Protein AF-A0A4Y6L056-F1 (afdb_monomer_lite)

pLDDT: mean 87.22, std 7.77, range [53.12, 95.25]

Organism: NCBI:txid121849

Sequence (82 aa):
MDWMKISLFDNASPIMEQLILFHDYSMLIIMSILSIVSFFMIKLMMKNFFSTKILENQMLELIWTLIPTIVLSFIALPSLHV

Secondary structure (DSSP, 8-state):
--TT--SPPPPSSHHHHHHHHHHHHHHHHHHHHHHHHHHHHHHHHT------S----HHHHHHHHHHHHHHHHHHHHHHTT-

Radius of gyration: 19.04 Å; chains: 1; bounding box: 51×14×49 Å

Structure (mmCIF, N/CA/C/O backbone):
data_AF-A0A4Y6L056-F1
#
_entry.id   AF-A0A4Y6L056-F1
#
loop_
_atom_site.group_PDB
_atom_site.id
_atom_site.type_symbol
_atom_site.label_atom_id
_atom_site.label_alt_id
_atom_site.label_comp_id
_atom_site.label_asym_id
_atom_site.label_entity_id
_atom_site.label_seq_id
_atom_site.pdbx_PDB_ins_code
_atom_site.Cartn_x
_atom_site.Cartn_y
_atom_site.Cartn_z
_atom_site.occupancy
_atom_site.B_iso_or_equiv
_atom_site.auth_seq_id
_atom_site.auth_comp_id
_atom_site.auth_asym_id
_atom_site.auth_atom_id
_atom_site.pdbx_PDB_model_num
ATOM 1 N N . MET A 1 1 ? 32.833 -1.022 -5.175 1.00 53.12 1 MET A N 1
ATOM 2 C CA . MET A 1 1 ? 33.006 -1.002 -3.698 1.00 53.12 1 MET A CA 1
ATOM 3 C C . MET A 1 1 ? 31.614 -1.165 -3.124 1.00 53.12 1 MET A C 1
ATOM 5 O O . MET A 1 1 ? 30.956 -0.191 -2.794 1.00 53.12 1 MET A O 1
ATOM 9 N N . ASP A 1 2 ? 31.145 -2.409 -3.122 1.00 63.00 2 ASP A N 1
ATOM 10 C CA . ASP A 1 2 ? 29.711 -2.735 -3.100 1.00 63.00 2 ASP A CA 1
ATOM 11 C C . ASP A 1 2 ? 29.275 -3.396 -1.797 1.00 63.00 2 ASP A C 1
ATOM 13 O O . ASP A 1 2 ? 28.164 -3.896 -1.678 1.00 63.00 2 ASP A O 1
ATOM 17 N N . TRP A 1 3 ? 30.152 -3.386 -0.794 1.00 75.44 3 TRP A N 1
ATOM 18 C CA . TRP A 1 3 ? 29.961 -4.130 0.447 1.00 75.44 3 TRP A CA 1
ATOM 19 C C . TRP A 1 3 ? 28.766 -3.640 1.280 1.00 75.44 3 TRP A C 1
ATOM 21 O O . TRP A 1 3 ? 28.387 -4.305 2.238 1.00 75.44 3 TRP A O 1
ATOM 31 N N . MET A 1 4 ? 28.154 -2.506 0.917 1.00 80.62 4 MET A N 1
ATOM 32 C CA . MET A 1 4 ? 27.012 -1.942 1.637 1.00 80.62 4 MET A CA 1
ATOM 33 C C . MET A 1 4 ? 26.014 -1.202 0.726 1.00 80.62 4 MET A C 1
ATOM 35 O O . MET A 1 4 ? 25.386 -0.233 1.155 1.00 80.62 4 MET A O 1
ATOM 39 N N . LYS A 1 5 ? 25.870 -1.610 -0.546 1.00 85.75 5 LYS A N 1
ATOM 40 C CA . LYS A 1 5 ? 24.867 -0.992 -1.431 1.00 85.75 5 LYS A CA 1
ATOM 41 C C . LYS A 1 5 ? 23.469 -1.490 -1.037 1.00 85.75 5 LYS A C 1
ATOM 43 O O . LYS A 1 5 ? 23.186 -2.678 -1.117 1.00 85.75 5 LYS A O 1
ATOM 48 N N . ILE A 1 6 ? 22.623 -0.570 -0.570 1.00 84.44 6 ILE A N 1
ATOM 49 C CA . ILE A 1 6 ? 21.222 -0.837 -0.185 1.00 84.44 6 ILE A CA 1
ATOM 50 C C . ILE A 1 6 ? 20.299 -0.799 -1.416 1.00 84.44 6 ILE A C 1
ATOM 52 O O . ILE A 1 6 ? 19.280 -1.481 -1.450 1.00 84.44 6 ILE A O 1
ATOM 56 N N . SER A 1 7 ? 20.656 -0.005 -2.427 1.00 85.50 7 SER A N 1
ATOM 57 C CA . SER A 1 7 ? 19.940 0.088 -3.699 1.00 85.50 7 SER A CA 1
ATOM 58 C C . SER A 1 7 ? 20.380 -0.988 -4.696 1.00 85.50 7 SER A C 1
ATOM 60 O O . SER A 1 7 ? 21.420 -1.629 -4.535 1.00 85.50 7 SER A O 1
ATOM 62 N N . LEU A 1 8 ? 19.588 -1.164 -5.757 1.00 85.00 8 LEU A N 1
ATOM 63 C CA . LEU A 1 8 ? 19.893 -2.087 -6.850 1.00 85.00 8 LEU A CA 1
ATOM 64 C C . LEU A 1 8 ? 21.216 -1.724 -7.552 1.00 85.00 8 LEU A C 1
ATOM 66 O O . LEU A 1 8 ? 21.681 -0.579 -7.525 1.00 85.00 8 LEU A O 1
ATOM 70 N N . PHE A 1 9 ? 21.851 -2.720 -8.175 1.00 83.94 9 PHE A N 1
ATOM 71 C CA . PHE A 1 9 ? 23.025 -2.495 -9.022 1.00 83.94 9 PHE A CA 1
ATOM 72 C C . PHE A 1 9 ? 22.680 -1.614 -10.224 1.00 83.94 9 PHE A C 1
ATOM 74 O O . PHE A 1 9 ? 21.522 -1.532 -10.629 1.00 83.94 9 PHE A O 1
ATOM 81 N N . ASP A 1 10 ? 23.692 -0.939 -10.766 1.00 80.62 10 ASP A N 1
ATOM 82 C CA . ASP A 1 10 ? 23.491 -0.024 -11.888 1.00 80.62 10 ASP A CA 1
ATOM 83 C C . ASP A 1 10 ? 23.012 -0.790 -13.133 1.00 80.62 10 ASP A C 1
ATOM 85 O O . ASP A 1 10 ? 23.337 -1.965 -13.333 1.00 80.62 10 ASP A O 1
ATOM 89 N N . ASN A 1 11 ? 22.212 -0.118 -13.962 1.00 78.81 11 ASN A N 1
ATOM 90 C CA . ASN A 1 11 ? 21.529 -0.739 -15.093 1.00 78.81 11 ASN A CA 1
ATOM 91 C C . ASN A 1 11 ? 22.513 -1.280 -16.134 1.00 78.81 11 ASN A C 1
ATOM 93 O O . ASN A 1 11 ? 23.297 -0.531 -16.712 1.00 78.81 11 ASN A O 1
ATOM 97 N N . ALA A 1 12 ? 22.406 -2.576 -16.432 1.00 84.31 12 ALA A N 1
ATOM 98 C CA . ALA A 1 12 ? 23.144 -3.232 -17.513 1.00 84.31 12 ALA A CA 1
ATOM 99 C C . ALA A 1 12 ? 22.275 -3.512 -18.757 1.00 84.31 12 ALA A C 1
ATOM 101 O O . ALA A 1 12 ? 22.784 -3.985 -19.773 1.00 84.31 12 ALA A O 1
ATOM 102 N N . SER A 1 13 ? 20.963 -3.257 -18.689 1.00 89.81 13 SER A N 1
ATOM 103 C CA . SER A 1 13 ? 20.012 -3.514 -19.776 1.00 89.81 13 SER A CA 1
ATOM 104 C C . SER A 1 13 ? 18.738 -2.659 -19.649 1.00 89.81 13 SER A C 1
ATOM 106 O O . SER A 1 13 ? 18.391 -2.252 -18.538 1.00 89.81 13 SER A O 1
ATOM 108 N N . PRO A 1 14 ? 17.995 -2.425 -20.752 1.00 86.06 14 PRO A N 1
ATOM 109 C CA . PRO A 1 14 ? 16.738 -1.666 -20.723 1.00 86.06 14 PRO A CA 1
ATOM 110 C C . PRO A 1 14 ? 15.663 -2.283 -19.814 1.00 86.06 14 PRO A C 1
ATOM 112 O O . PRO A 1 14 ? 14.870 -1.564 -19.216 1.00 86.06 14 PRO A O 1
ATOM 115 N N . ILE A 1 15 ? 15.654 -3.616 -19.668 1.00 88.06 15 ILE A N 1
ATOM 116 C CA . ILE A 1 15 ? 14.718 -4.304 -18.768 1.00 88.06 15 ILE A CA 1
ATOM 117 C C . ILE A 1 15 ? 15.050 -4.014 -17.297 1.00 88.06 15 ILE A C 1
ATOM 119 O O . ILE A 1 15 ? 14.150 -3.865 -16.477 1.00 88.06 15 ILE A O 1
ATOM 123 N N . MET A 1 16 ? 16.340 -3.876 -16.959 1.00 89.62 16 MET A N 1
ATOM 124 C CA . MET A 1 16 ? 16.762 -3.538 -15.599 1.00 89.62 16 MET A CA 1
ATOM 125 C C . MET A 1 16 ? 16.279 -2.138 -15.216 1.00 89.62 16 MET A C 1
ATOM 127 O O . MET A 1 16 ? 15.800 -1.944 -14.107 1.00 89.62 16 MET A O 1
ATOM 131 N N . GLU A 1 17 ? 16.307 -1.184 -16.149 1.00 88.88 17 GLU A N 1
ATOM 132 C CA . GLU A 1 17 ? 15.793 0.167 -15.906 1.00 88.88 17 GLU A CA 1
ATOM 133 C C . GLU A 1 17 ? 14.289 0.171 -15.588 1.00 88.88 17 GLU A C 1
ATOM 135 O O . GLU A 1 17 ? 13.860 0.824 -14.636 1.00 88.88 17 GLU A O 1
ATOM 140 N N . GLN A 1 18 ? 13.496 -0.625 -16.311 1.00 89.19 18 GLN A N 1
ATOM 141 C CA . GLN A 1 18 ? 12.067 -0.795 -16.025 1.00 89.19 18 GLN A CA 1
ATOM 142 C C . GLN A 1 18 ? 11.822 -1.444 -14.656 1.00 89.19 18 GLN A C 1
ATOM 144 O O . GLN A 1 18 ? 10.923 -1.024 -13.926 1.00 89.19 18 GLN A O 1
ATOM 149 N N . LEU A 1 19 ? 12.648 -2.422 -14.274 1.00 90.38 19 LEU A N 1
ATOM 150 C CA . LEU A 1 19 ? 12.569 -3.067 -12.963 1.00 90.38 19 LEU A CA 1
ATOM 151 C C . LEU A 1 19 ? 12.943 -2.119 -11.818 1.00 90.38 19 LEU A C 1
ATOM 153 O O . LEU A 1 19 ? 12.289 -2.167 -10.778 1.00 90.38 19 LEU A O 1
ATOM 157 N N . ILE A 1 20 ? 13.936 -1.237 -11.995 1.00 91.44 20 ILE A N 1
ATOM 158 C CA . ILE A 1 20 ? 14.263 -0.209 -10.993 1.00 91.44 20 ILE A CA 1
ATOM 159 C C . ILE A 1 20 ? 13.093 0.770 -10.828 1.00 91.44 20 ILE A C 1
ATOM 161 O O . ILE A 1 20 ? 12.691 1.052 -9.701 1.00 91.44 20 ILE A O 1
ATOM 165 N N . LEU A 1 21 ? 12.483 1.234 -11.924 1.00 90.00 21 LEU A N 1
ATOM 166 C CA . LEU A 1 21 ? 11.314 2.121 -11.859 1.00 90.00 21 LEU A CA 1
ATOM 167 C C . LEU A 1 21 ? 10.119 1.455 -11.161 1.00 90.00 21 LEU A C 1
ATOM 169 O O . LEU A 1 21 ? 9.444 2.079 -10.339 1.00 90.00 21 LEU A O 1
ATOM 173 N N . PHE A 1 22 ? 9.870 0.178 -11.457 1.00 91.38 22 PHE A N 1
ATOM 174 C CA . PHE A 1 22 ? 8.833 -0.601 -10.785 1.00 91.38 22 PHE A CA 1
ATOM 175 C C . PHE A 1 22 ? 9.134 -0.787 -9.291 1.00 91.38 22 PHE A C 1
ATOM 177 O O . PHE A 1 22 ? 8.248 -0.599 -8.453 1.00 91.38 22 PHE A O 1
ATOM 184 N N . HIS A 1 23 ? 10.385 -1.108 -8.950 1.00 91.25 23 HIS A N 1
ATOM 185 C CA . HIS A 1 23 ? 10.838 -1.233 -7.570 1.00 91.25 23 HIS A CA 1
ATOM 186 C C . HIS A 1 23 ? 10.561 0.054 -6.789 1.00 91.25 23 HIS A C 1
ATOM 188 O O . HIS A 1 23 ? 9.888 0.002 -5.759 1.00 91.25 23 HIS A O 1
ATOM 194 N N . ASP A 1 24 ? 10.994 1.206 -7.297 1.00 91.62 24 ASP A N 1
ATOM 195 C CA . ASP A 1 24 ? 10.841 2.487 -6.606 1.00 91.62 24 ASP A CA 1
ATOM 196 C C . ASP A 1 24 ? 9.366 2.870 -6.422 1.00 91.62 24 ASP A C 1
ATOM 198 O O . ASP A 1 24 ? 8.967 3.313 -5.340 1.00 91.62 24 ASP A O 1
ATOM 202 N N . TYR A 1 25 ? 8.525 2.610 -7.428 1.00 91.75 25 TYR A N 1
ATOM 203 C CA . TYR A 1 25 ? 7.077 2.790 -7.321 1.00 91.75 25 TYR A CA 1
ATOM 204 C C . TYR A 1 25 ? 6.463 1.903 -6.227 1.00 91.75 25 TYR A C 1
ATOM 206 O O . TYR A 1 25 ? 5.707 2.380 -5.376 1.00 91.75 25 TYR A O 1
ATOM 214 N N . SER A 1 26 ? 6.818 0.615 -6.209 1.00 92.38 26 SER A N 1
ATOM 215 C CA . SER A 1 26 ? 6.319 -0.332 -5.207 1.00 92.38 26 SER A CA 1
ATOM 216 C C . SER A 1 26 ? 6.775 0.037 -3.790 1.00 92.38 26 SER A C 1
ATOM 218 O O . SER A 1 26 ? 5.974 0.015 -2.851 1.00 92.38 26 SER A O 1
ATOM 220 N N . MET A 1 27 ? 8.032 0.465 -3.637 1.00 92.81 27 MET A N 1
ATOM 221 C CA . MET A 1 27 ? 8.610 0.856 -2.356 1.00 92.81 27 MET A CA 1
ATOM 222 C C . MET A 1 27 ? 7.958 2.118 -1.802 1.00 92.81 27 MET A C 1
ATOM 224 O O . MET A 1 27 ? 7.715 2.189 -0.597 1.00 92.81 27 MET A O 1
ATOM 228 N N . LEU A 1 28 ? 7.599 3.081 -2.655 1.00 92.31 28 LEU A N 1
ATOM 229 C CA . LEU A 1 28 ? 6.845 4.263 -2.237 1.00 92.31 28 LEU A CA 1
ATOM 230 C C . LEU A 1 28 ? 5.507 3.859 -1.603 1.00 92.31 28 LEU A C 1
ATOM 232 O O . LEU A 1 28 ? 5.166 4.324 -0.510 1.00 92.31 28 LEU A O 1
ATOM 236 N N . ILE A 1 29 ? 4.773 2.949 -2.247 1.00 92.44 29 ILE A N 1
ATOM 237 C CA . ILE A 1 29 ? 3.481 2.474 -1.745 1.00 92.44 29 ILE A CA 1
ATOM 238 C C . ILE A 1 29 ? 3.658 1.708 -0.430 1.00 92.44 29 ILE A C 1
ATOM 240 O O . ILE A 1 29 ? 2.973 2.013 0.547 1.00 92.44 29 ILE A O 1
ATOM 244 N N . ILE A 1 30 ? 4.603 0.769 -0.356 1.00 92.25 30 ILE A N 1
ATOM 245 C CA . ILE A 1 30 ? 4.852 -0.021 0.861 1.00 92.25 30 ILE A CA 1
ATOM 246 C C . ILE A 1 30 ? 5.242 0.885 2.036 1.00 92.25 30 ILE A C 1
ATOM 248 O O . ILE A 1 30 ? 4.689 0.750 3.130 1.00 92.25 30 ILE A O 1
ATOM 252 N N . MET A 1 31 ? 6.137 1.852 1.818 1.00 93.69 31 MET A N 1
ATOM 253 C CA . MET A 1 31 ? 6.548 2.796 2.861 1.00 93.69 31 MET A CA 1
ATOM 254 C C . MET A 1 31 ? 5.385 3.664 3.344 1.00 93.69 31 MET A C 1
ATOM 256 O O . MET A 1 31 ? 5.267 3.912 4.547 1.00 93.69 31 MET A O 1
ATOM 260 N N . SER A 1 32 ?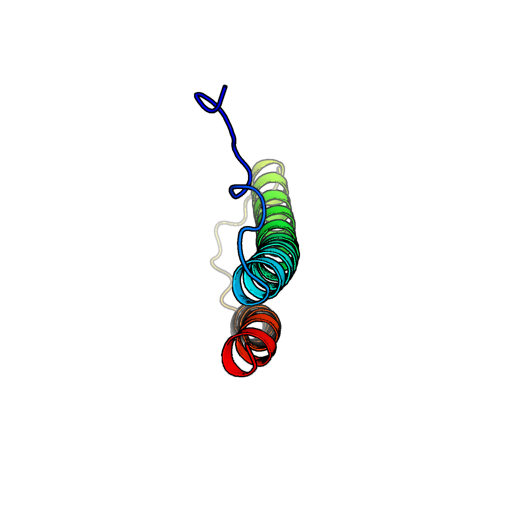 4.483 4.073 2.445 1.00 90.81 32 SER A N 1
ATOM 261 C CA . SER A 1 32 ? 3.273 4.805 2.830 1.00 90.81 32 SER A CA 1
ATOM 262 C C . SER A 1 32 ? 2.387 3.980 3.776 1.00 90.81 32 SER A C 1
ATOM 264 O O . SER A 1 32 ? 1.997 4.476 4.835 1.00 90.81 32 SER A O 1
ATOM 266 N N . ILE A 1 33 ? 2.170 2.692 3.483 1.00 92.19 33 ILE A N 1
ATOM 267 C CA . ILE A 1 33 ? 1.379 1.788 4.332 1.00 92.19 33 ILE A CA 1
ATOM 268 C C . ILE A 1 33 ? 2.052 1.616 5.700 1.00 92.19 33 ILE A C 1
ATOM 270 O O . IL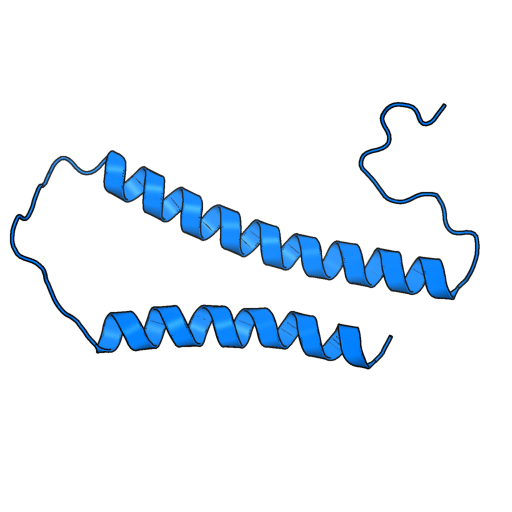E A 1 33 ? 1.399 1.777 6.733 1.00 92.19 33 ILE A O 1
ATOM 274 N N . LEU A 1 34 ? 3.361 1.348 5.729 1.00 94.38 34 LEU A N 1
ATOM 275 C CA . LEU A 1 34 ? 4.116 1.173 6.975 1.00 94.38 34 LEU A CA 1
ATOM 276 C C . LEU A 1 34 ? 4.082 2.431 7.855 1.00 94.38 34 LEU A C 1
ATOM 278 O O . LEU A 1 34 ? 3.936 2.328 9.077 1.00 94.38 34 LEU A O 1
ATOM 282 N N . SER A 1 35 ? 4.160 3.623 7.259 1.00 94.38 35 SER A N 1
ATOM 283 C CA . SER A 1 35 ? 4.044 4.886 8.001 1.00 94.38 35 SER A CA 1
ATOM 284 C C . SER A 1 35 ? 2.662 5.065 8.645 1.00 94.38 35 SER A C 1
ATOM 286 O O . SER A 1 35 ? 2.564 5.459 9.805 1.00 94.38 35 SER A O 1
ATOM 288 N N . ILE A 1 36 ? 1.588 4.692 7.941 1.00 93.19 36 ILE A N 1
ATOM 289 C CA . ILE A 1 36 ? 0.216 4.787 8.454 1.00 93.19 36 ILE A CA 1
ATOM 290 C C . ILE A 1 36 ? 0.015 3.800 9.607 1.00 93.19 36 ILE A C 1
ATOM 292 O O . ILE A 1 36 ? -0.491 4.170 10.667 1.00 93.19 36 ILE A O 1
ATOM 296 N N . VAL A 1 37 ? 0.449 2.550 9.429 1.00 94.75 37 VAL A N 1
ATOM 297 C CA . VAL A 1 37 ? 0.325 1.505 10.453 1.00 94.75 37 VAL A CA 1
ATOM 298 C C . VAL A 1 37 ? 1.136 1.860 11.699 1.00 94.75 37 VAL A C 1
ATOM 300 O O . VAL A 1 37 ? 0.613 1.790 12.811 1.00 94.75 37 VAL A O 1
ATOM 303 N N . SER A 1 38 ? 2.388 2.294 11.536 1.00 94.94 38 SER A N 1
ATOM 304 C CA . SER A 1 38 ? 3.224 2.711 12.670 1.00 94.94 38 SER A CA 1
ATOM 305 C C . SER A 1 38 ? 2.631 3.911 13.409 1.00 94.94 38 SER A C 1
ATOM 307 O O . SER A 1 38 ? 2.593 3.903 14.640 1.00 94.94 38 SER A O 1
ATOM 309 N N . PH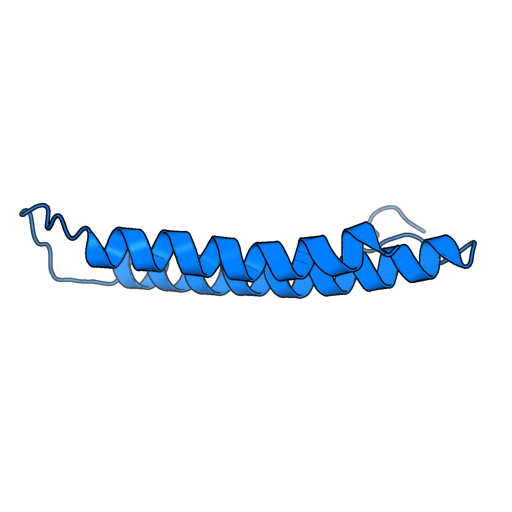E A 1 39 ? 2.071 4.892 12.693 1.00 94.69 39 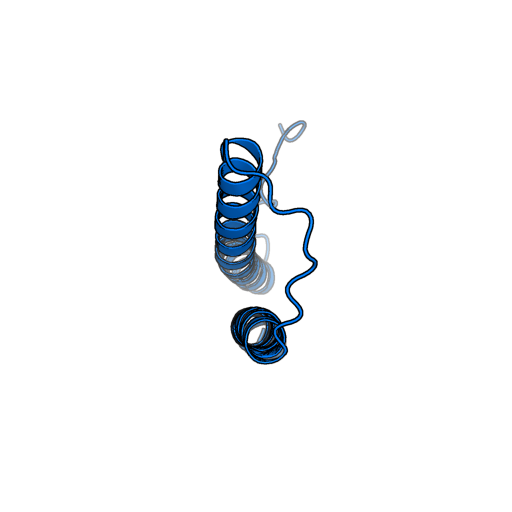PHE A N 1
ATOM 310 C CA . PHE A 1 39 ? 1.348 6.004 13.305 1.00 94.69 39 PHE A CA 1
ATOM 311 C C . PHE A 1 39 ? 0.155 5.529 14.150 1.00 94.69 39 PHE A C 1
ATOM 313 O O . PHE A 1 39 ? 0.001 5.967 15.294 1.00 94.69 39 PHE A O 1
ATOM 320 N N . PHE A 1 40 ? -0.668 4.605 13.636 1.00 92.25 40 PHE A N 1
ATOM 321 C CA . PHE A 1 40 ? -1.779 4.031 14.403 1.00 92.25 40 PHE A CA 1
ATOM 322 C C . PHE A 1 40 ? -1.298 3.291 15.652 1.00 92.25 40 PHE A C 1
ATOM 324 O O . PHE A 1 40 ? -1.864 3.496 16.727 1.00 92.25 40 PHE A O 1
ATOM 331 N N . MET A 1 41 ? -0.236 2.491 15.541 1.00 91.88 41 MET A N 1
ATOM 332 C CA . MET A 1 41 ? 0.334 1.765 16.678 1.00 91.88 41 MET A CA 1
ATOM 333 C C . MET A 1 41 ? 0.844 2.716 17.763 1.00 91.88 41 MET A C 1
ATOM 335 O O . MET A 1 41 ? 0.481 2.564 18.928 1.00 91.88 41 MET A O 1
ATOM 339 N N . ILE A 1 42 ? 1.607 3.748 17.391 1.00 95.06 42 ILE A N 1
ATOM 340 C CA . ILE A 1 42 ? 2.095 4.761 18.339 1.00 95.06 42 ILE A CA 1
ATOM 341 C C . ILE A 1 42 ? 0.914 5.469 19.011 1.00 95.06 42 ILE A C 1
ATOM 343 O O . ILE A 1 42 ? 0.882 5.609 20.232 1.00 95.06 42 ILE A O 1
ATOM 347 N N . LYS A 1 43 ? -0.105 5.863 18.240 1.00 92.31 43 LYS A N 1
ATOM 348 C CA . LYS A 1 43 ? -1.302 6.529 18.771 1.00 92.31 43 LYS A CA 1
ATOM 349 C C . LYS A 1 43 ? -2.078 5.654 19.759 1.00 92.31 43 LYS A C 1
ATOM 351 O O . LYS A 1 43 ? -2.656 6.184 20.706 1.00 92.31 43 LYS A O 1
ATOM 356 N N . LEU A 1 44 ? -2.123 4.339 19.540 1.00 88.19 44 LEU A N 1
ATOM 357 C CA . LEU A 1 44 ? -2.745 3.396 20.469 1.00 88.19 44 LEU A CA 1
ATOM 358 C C . LEU A 1 44 ? -1.944 3.281 21.768 1.00 88.19 44 LEU A C 1
ATOM 360 O O . LEU A 1 44 ? -2.546 3.345 22.836 1.00 88.19 44 LEU A O 1
ATOM 364 N N . MET A 1 45 ? -0.614 3.194 21.683 1.00 89.94 45 MET A N 1
ATOM 365 C CA . MET A 1 45 ? 0.261 3.114 22.860 1.00 89.94 45 MET A CA 1
ATOM 366 C C . MET A 1 45 ? 0.231 4.392 23.708 1.00 89.94 45 MET A C 1
ATOM 368 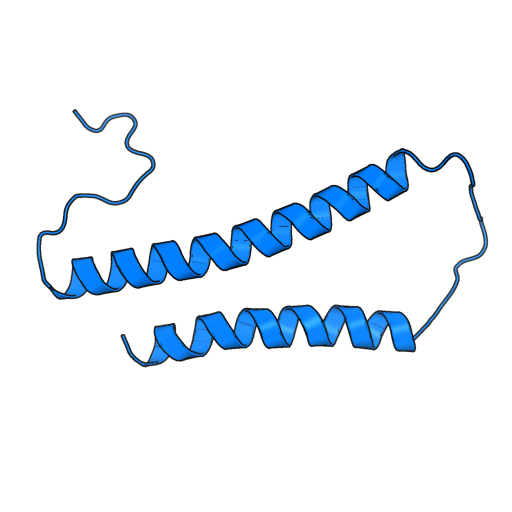O O . MET A 1 45 ? 0.268 4.320 24.930 1.00 89.94 45 MET A O 1
ATOM 372 N N . MET A 1 46 ? 0.111 5.563 23.074 1.00 92.25 46 MET A N 1
ATOM 373 C CA . MET A 1 46 ? 0.079 6.863 23.761 1.00 92.25 46 MET A CA 1
ATOM 374 C C . MET A 1 46 ? -1.303 7.235 24.323 1.00 92.25 46 MET A C 1
ATOM 376 O O . MET A 1 46 ? -1.487 8.336 24.846 1.00 92.25 46 MET A O 1
ATOM 380 N N . LYS A 1 47 ? -2.313 6.367 24.189 1.00 88.25 47 LYS A N 1
ATOM 381 C CA . LYS A 1 47 ? -3.667 6.662 24.662 1.00 88.25 47 LYS A CA 1
ATOM 382 C C . LYS A 1 47 ? -3.799 6.310 26.147 1.00 88.25 47 LYS A C 1
ATOM 384 O O . LYS A 1 47 ? -3.740 5.148 26.519 1.00 88.25 47 LYS A O 1
ATOM 389 N N . ASN A 1 48 ? -4.107 7.304 26.978 1.00 81.25 48 ASN A N 1
ATOM 390 C CA . ASN A 1 48 ? -4.314 7.113 28.423 1.00 81.25 48 ASN A CA 1
ATOM 391 C C . ASN A 1 48 ? -5.665 6.462 28.789 1.00 81.25 48 ASN A C 1
ATOM 393 O O . ASN A 1 48 ? -5.891 6.108 29.944 1.00 81.25 48 ASN A O 1
ATOM 397 N N . PHE A 1 49 ? -6.588 6.341 27.829 1.00 84.56 49 PHE A N 1
ATOM 398 C CA . PHE A 1 49 ? -7.918 5.773 28.046 1.00 84.56 49 PHE A CA 1
ATOM 399 C C . PHE A 1 49 ? -7.958 4.303 27.636 1.00 84.56 49 PHE A C 1
ATOM 401 O O . PHE A 1 49 ? -7.820 3.979 26.453 1.00 84.56 49 PHE A O 1
ATOM 408 N N . PHE A 1 50 ? -8.238 3.436 28.607 1.00 78.88 50 PHE A N 1
ATOM 409 C CA . PHE A 1 50 ? -8.447 2.010 28.392 1.00 78.88 50 PHE A CA 1
ATOM 410 C C . PHE A 1 50 ? -9.945 1.697 28.403 1.00 78.88 50 PHE A C 1
ATOM 412 O O . PHE A 1 50 ? -10.643 1.972 29.377 1.00 78.88 50 PHE A O 1
ATOM 419 N N . SER A 1 51 ? -10.441 1.114 27.313 1.00 82.50 51 SER A N 1
ATOM 420 C CA . SER A 1 51 ? -11.750 0.459 27.276 1.00 82.50 51 SER A CA 1
ATOM 421 C C . SER A 1 51 ? -11.521 -1.045 27.304 1.00 82.50 51 SER A C 1
ATOM 423 O O . SER A 1 51 ? -10.793 -1.564 26.465 1.00 82.50 51 SER A O 1
ATOM 425 N N . THR A 1 52 ? -12.150 -1.746 28.246 1.00 78.19 52 THR A N 1
ATOM 426 C CA . THR A 1 52 ? -12.123 -3.217 28.332 1.00 78.19 52 THR A CA 1
ATOM 427 C C . THR A 1 52 ? -13.206 -3.882 27.484 1.00 78.19 52 THR A C 1
ATOM 429 O O . THR A 1 52 ? -13.195 -5.097 27.309 1.00 78.19 52 THR A O 1
ATOM 432 N N . LYS A 1 53 ? -14.152 -3.101 26.948 1.00 86.94 53 LYS A N 1
ATOM 433 C CA . LYS A 1 53 ? -15.184 -3.612 26.044 1.00 86.94 53 LYS A CA 1
ATOM 434 C C . LYS A 1 53 ? -14.587 -3.791 24.653 1.00 86.94 53 LYS A C 1
ATOM 436 O O . LYS A 1 53 ? -14.098 -2.820 24.072 1.00 86.94 53 LYS A O 1
ATOM 441 N N . ILE A 1 54 ? -14.668 -5.014 24.133 1.00 76.31 54 ILE A N 1
ATOM 442 C CA . ILE A 1 54 ? -14.400 -5.317 22.726 1.00 76.31 54 ILE A CA 1
ATOM 443 C C . ILE A 1 54 ? -15.526 -4.672 21.922 1.00 76.31 54 ILE A C 1
ATOM 445 O O . ILE A 1 54 ? -16.697 -5.002 22.104 1.00 76.31 54 ILE A O 1
ATOM 449 N N . LEU A 1 55 ? -15.170 -3.689 21.100 1.00 83.94 55 LEU A N 1
ATOM 450 C CA . LEU A 1 55 ? -16.111 -3.040 20.202 1.00 83.94 55 LEU A CA 1
ATOM 451 C C . LEU A 1 55 ? -16.017 -3.747 18.850 1.00 83.94 55 LEU A C 1
ATOM 453 O O . LEU A 1 55 ? -15.124 -3.456 18.058 1.00 83.94 55 LEU A O 1
ATOM 457 N N . GLU A 1 56 ? -16.914 -4.696 18.607 1.00 87.19 56 GLU A N 1
ATOM 458 C CA . GLU A 1 56 ? -17.053 -5.306 17.287 1.00 87.19 56 GLU A CA 1
ATOM 459 C C . GLU A 1 56 ? -17.735 -4.305 16.355 1.00 87.19 56 GLU A C 1
ATOM 461 O O . GLU A 1 56 ? -18.842 -3.831 16.622 1.00 87.19 56 GLU A O 1
ATOM 466 N N . ASN A 1 57 ? -17.060 -3.944 15.267 1.00 91.44 57 ASN A N 1
ATOM 467 C CA . ASN A 1 57 ? -17.622 -3.055 14.263 1.00 91.44 57 ASN A CA 1
ATOM 468 C C . ASN A 1 57 ? -17.262 -3.555 12.866 1.00 91.44 57 ASN A C 1
ATOM 470 O O . ASN A 1 57 ? -16.212 -3.220 12.318 1.00 91.44 57 ASN A O 1
ATOM 474 N N . GLN A 1 58 ? -18.187 -4.308 12.275 1.00 93.31 58 GLN A N 1
ATOM 475 C CA . GLN A 1 58 ? -18.047 -4.881 10.935 1.00 93.31 58 GLN A CA 1
ATOM 476 C C . GLN A 1 58 ? -17.781 -3.818 9.858 1.00 93.31 58 GLN A C 1
ATOM 478 O O . GLN A 1 58 ? -17.076 -4.079 8.887 1.00 93.31 58 GLN A O 1
ATOM 483 N N . MET A 1 59 ? -18.291 -2.593 10.034 1.00 93.69 59 MET A N 1
ATOM 484 C CA . MET A 1 59 ? -18.029 -1.507 9.086 1.00 93.69 59 MET A CA 1
ATOM 485 C C . MET A 1 59 ? -16.560 -1.069 9.127 1.00 93.69 59 MET A C 1
ATOM 487 O O . MET A 1 59 ? -15.992 -0.776 8.079 1.00 93.69 59 MET A O 1
ATOM 491 N N . LEU A 1 60 ? -15.923 -1.051 10.308 1.00 92.44 60 LEU A N 1
ATOM 492 C CA . LEU A 1 60 ? -14.486 -0.756 10.418 1.00 92.44 60 LEU A CA 1
ATOM 493 C C . LEU A 1 60 ? -13.641 -1.857 9.780 1.00 92.44 60 LEU A C 1
ATOM 495 O O . LEU A 1 60 ? -12.661 -1.545 9.105 1.00 92.44 60 LEU A O 1
ATOM 499 N N . GLU A 1 61 ? -14.054 -3.114 9.944 1.00 93.25 61 GLU A N 1
ATOM 500 C CA . GLU A 1 61 ? -13.377 -4.246 9.320 1.00 93.25 61 GLU A CA 1
ATOM 501 C C . GLU A 1 61 ? -13.423 -4.168 7.795 1.00 93.25 61 GLU A C 1
ATOM 503 O O . GLU A 1 61 ? -12.393 -4.246 7.130 1.00 93.25 61 GLU A O 1
ATOM 508 N N . LEU A 1 62 ? -14.599 -3.903 7.226 1.00 95.25 62 LEU A N 1
ATOM 509 C CA . LEU A 1 62 ? -14.742 -3.718 5.784 1.00 95.25 62 LEU A CA 1
ATOM 510 C C . LEU A 1 62 ? -13.854 -2.585 5.255 1.00 95.25 62 LEU A C 1
ATOM 512 O O . LEU A 1 62 ? -13.192 -2.750 4.229 1.00 95.25 62 LEU A O 1
ATOM 516 N N . ILE A 1 63 ? -13.798 -1.451 5.961 1.00 93.69 63 ILE A N 1
ATOM 517 C CA . ILE A 1 63 ? -12.983 -0.297 5.558 1.00 93.69 63 ILE A CA 1
ATOM 518 C C . ILE A 1 63 ? -11.492 -0.659 5.547 1.00 93.69 63 ILE A C 1
ATOM 520 O O . ILE A 1 63 ? -10.814 -0.411 4.546 1.00 93.69 63 ILE A O 1
ATOM 524 N N . TRP A 1 64 ? -10.970 -1.259 6.624 1.00 90.56 64 TRP A N 1
ATOM 525 C CA . TRP A 1 64 ? -9.546 -1.596 6.695 1.00 90.56 64 TRP A CA 1
ATOM 526 C C . TRP A 1 64 ? -9.151 -2.808 5.849 1.00 90.56 64 TRP A C 1
ATOM 528 O O . TRP A 1 64 ? -7.962 -3.050 5.694 1.00 90.56 64 TRP A O 1
ATOM 538 N N . THR A 1 65 ? -10.102 -3.568 5.296 1.00 92.25 65 THR A N 1
ATOM 539 C C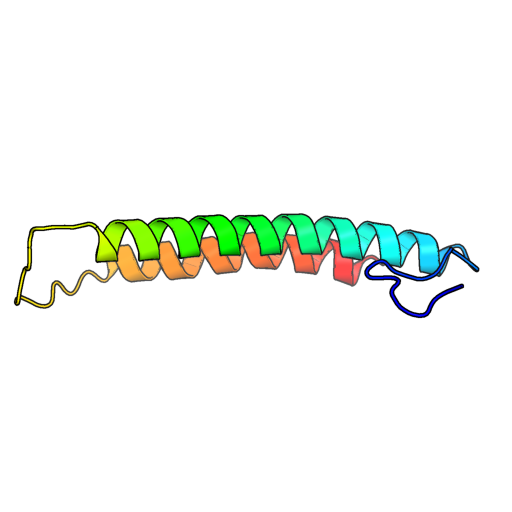A . THR A 1 65 ? -9.823 -4.647 4.337 1.00 92.25 65 THR A CA 1
ATOM 540 C C . THR A 1 65 ? -9.822 -4.096 2.916 1.00 92.25 65 THR A C 1
ATOM 542 O O . THR A 1 65 ? -8.897 -4.365 2.156 1.00 92.25 65 THR A O 1
ATOM 545 N N . LEU A 1 66 ? -10.805 -3.262 2.563 1.00 95.12 66 LEU A N 1
ATOM 546 C CA . LEU A 1 66 ? -10.917 -2.698 1.217 1.00 95.12 66 LEU A CA 1
ATOM 547 C C . LEU A 1 66 ? -9.792 -1.714 0.891 1.00 95.12 66 LEU A C 1
ATOM 549 O O . LEU A 1 66 ? -9.247 -1.767 -0.211 1.00 95.12 66 LEU A O 1
ATOM 553 N N . ILE A 1 67 ? -9.423 -0.834 1.830 1.00 91.06 67 ILE A N 1
ATOM 554 C CA . ILE A 1 67 ? -8.389 0.183 1.584 1.00 91.06 67 ILE A CA 1
ATOM 555 C C . ILE A 1 67 ? -7.045 -0.471 1.197 1.00 91.06 67 ILE A C 1
ATOM 557 O O . ILE A 1 67 ? -6.530 -0.140 0.127 1.00 91.06 67 ILE A O 1
ATOM 561 N N . PRO A 1 68 ? -6.482 -1.428 1.964 1.00 87.44 68 PRO A N 1
ATOM 562 C CA . PRO A 1 68 ? -5.245 -2.105 1.578 1.00 87.44 68 PRO A CA 1
ATOM 563 C C . PRO A 1 68 ? -5.363 -2.900 0.281 1.00 87.44 68 PRO A C 1
ATOM 565 O O . PRO A 1 68 ? -4.429 -2.880 -0.515 1.00 87.44 68 PRO A O 1
ATOM 568 N N . THR A 1 69 ? -6.493 -3.568 0.025 1.00 91.38 69 THR A N 1
ATOM 569 C CA . THR A 1 69 ? -6.681 -4.321 -1.224 1.00 91.38 69 THR A CA 1
ATOM 570 C C . THR A 1 69 ? -6.634 -3.405 -2.446 1.00 91.38 69 THR A C 1
ATOM 572 O O . THR A 1 69 ? -5.965 -3.729 -3.426 1.00 91.38 69 THR A O 1
ATOM 575 N N . ILE A 1 70 ? -7.284 -2.239 -2.384 1.00 91.81 70 ILE A N 1
ATOM 576 C CA . ILE A 1 70 ? -7.253 -1.254 -3.472 1.00 91.81 70 ILE A CA 1
ATOM 577 C C . ILE A 1 70 ? -5.830 -0.717 -3.661 1.00 91.81 70 ILE A C 1
ATOM 579 O O . ILE A 1 70 ? -5.332 -0.694 -4.785 1.00 91.81 70 ILE A O 1
ATOM 583 N N . VAL A 1 71 ? -5.137 -0.354 -2.577 1.00 89.88 71 VAL A N 1
ATOM 584 C CA . VAL A 1 71 ? -3.751 0.142 -2.643 1.00 89.88 71 VAL A CA 1
ATOM 585 C C . VAL A 1 71 ? -2.799 -0.906 -3.239 1.00 89.88 71 VAL A C 1
ATOM 587 O O . VAL A 1 71 ? -1.967 -0.567 -4.077 1.00 89.88 71 VAL A O 1
ATOM 590 N N . LEU A 1 72 ? -2.952 -2.185 -2.885 1.00 88.44 72 LEU A N 1
ATOM 591 C CA . LEU A 1 72 ? -2.151 -3.277 -3.449 1.00 88.44 72 LEU A CA 1
ATOM 592 C C . LEU A 1 72 ? -2.470 -3.545 -4.928 1.00 88.44 72 LEU A C 1
ATOM 594 O O . LEU A 1 72 ? -1.566 -3.873 -5.695 1.00 88.44 72 LEU A O 1
ATOM 598 N N . SER A 1 73 ? -3.722 -3.362 -5.361 1.00 89.19 73 SER A N 1
ATOM 599 C CA . SER A 1 73 ? -4.095 -3.525 -6.775 1.00 89.19 73 SER A CA 1
ATOM 600 C C . SER A 1 73 ? -3.355 -2.546 -7.697 1.00 89.19 73 SER A C 1
ATOM 602 O O . SER A 1 73 ? -2.982 -2.913 -8.811 1.00 89.19 73 SER A O 1
ATOM 604 N N . PHE A 1 74 ? -3.040 -1.341 -7.205 1.00 86.38 74 PHE A N 1
ATOM 605 C CA . PHE A 1 74 ? -2.230 -0.367 -7.940 1.00 86.38 74 PHE A CA 1
ATOM 606 C C . PHE A 1 74 ? -0.773 -0.803 -8.131 1.00 86.38 74 PHE A C 1
ATOM 608 O O . PHE A 1 74 ? -0.154 -0.359 -9.090 1.00 86.38 74 PHE A O 1
ATOM 615 N N . ILE A 1 75 ? -0.232 -1.694 -7.291 1.00 89.25 75 ILE A N 1
ATOM 616 C CA . ILE A 1 75 ? 1.091 -2.304 -7.517 1.00 89.25 75 ILE A CA 1
ATOM 617 C C . ILE A 1 75 ? 1.006 -3.402 -8.586 1.00 89.25 75 ILE A C 1
ATOM 619 O O . ILE A 1 75 ? 1.910 -3.534 -9.409 1.00 89.25 75 ILE A O 1
ATOM 623 N N . ALA A 1 76 ? -0.085 -4.171 -8.604 1.00 84.94 76 ALA A N 1
ATOM 624 C CA . ALA A 1 76 ? -0.245 -5.308 -9.511 1.00 84.94 76 ALA A CA 1
ATOM 625 C C . ALA A 1 76 ? -0.418 -4.902 -10.988 1.00 84.94 76 ALA A C 1
ATOM 627 O O . ALA A 1 76 ? 0.019 -5.610 -11.890 1.00 84.94 76 ALA A O 1
ATOM 628 N N . LEU A 1 77 ? -1.049 -3.758 -11.264 1.00 82.25 77 LEU A N 1
ATOM 629 C CA . LEU A 1 77 ? -1.259 -3.282 -12.637 1.00 82.25 77 LEU A CA 1
ATOM 630 C C . LEU A 1 77 ? 0.050 -2.992 -13.402 1.00 82.25 77 LEU A C 1
ATOM 632 O O . LEU A 1 77 ? 0.219 -3.546 -14.489 1.00 82.25 77 LEU A O 1
ATOM 636 N N . PRO A 1 78 ? 0.995 -2.184 -12.881 1.00 73.56 78 PRO A N 1
ATOM 637 C CA . PRO A 1 78 ? 2.279 -1.982 -13.541 1.00 73.56 78 PRO A CA 1
ATOM 638 C C . PRO A 1 78 ? 3.129 -3.256 -13.539 1.00 73.56 78 PRO A C 1
ATOM 640 O O . PRO A 1 78 ? 3.845 -3.478 -14.507 1.00 73.56 78 PRO A O 1
ATOM 643 N N . SER A 1 79 ? 3.014 -4.129 -12.526 1.00 77.00 79 SER A N 1
ATOM 644 C CA . SER A 1 79 ? 3.796 -5.374 -12.482 1.00 77.00 79 SER A CA 1
ATOM 645 C C . SER A 1 79 ? 3.435 -6.372 -13.582 1.00 77.00 79 SER A C 1
ATOM 647 O O . SER A 1 79 ? 4.243 -7.233 -13.896 1.00 77.00 79 SER A O 1
ATOM 649 N N . LEU A 1 80 ? 2.209 -6.315 -14.113 1.00 79.00 80 LEU A N 1
ATOM 650 C CA . LEU A 1 80 ? 1.751 -7.191 -15.199 1.00 79.00 80 LEU A CA 1
ATOM 651 C C . LEU A 1 80 ? 2.123 -6.669 -16.593 1.00 79.00 80 LEU A C 1
ATOM 653 O O . LEU A 1 80 ? 2.006 -7.408 -17.567 1.00 79.00 80 LEU A O 1
ATOM 657 N N . HIS A 1 81 ? 2.484 -5.389 -16.695 1.00 72.50 81 HIS A N 1
ATOM 658 C CA . HIS A 1 81 ? 2.776 -4.726 -17.965 1.00 72.50 81 HIS A CA 1
ATOM 659 C C . HIS A 1 81 ? 4.282 -4.617 -18.257 1.00 72.50 81 HIS A C 1
ATOM 661 O O . HIS A 1 81 ? 4.654 -4.394 -19.409 1.00 72.50 81 HIS A O 1
ATOM 667 N N . VAL A 1 82 ? 5.122 -4.751 -17.225 1.00 61.69 82 VAL A N 1
ATOM 668 C CA . VAL A 1 82 ? 6.587 -4.890 -17.324 1.00 61.69 82 VAL A CA 1
ATOM 669 C C . VAL A 1 82 ? 6.939 -6.343 -17.623 1.00 61.69 82 VAL A C 1
ATOM 671 O O . VAL A 1 82 ? 7.802 -6.561 -18.501 1.00 61.69 82 VAL A O 1
#

InterPro domains:
  IPR011759 Cytochrome C oxidase subunit II, transmembrane domain [PF02790] (3-82)
  IPR011759 Cytochrome C oxidase subunit II, transmembrane domain [PS50999] (1-82)
  IPR036257 Cytochrome C oxidase subunit II, transmembrane domain superfamily [G3DSA:1.10.287.90] (1-82)
  IPR036257 Cytochrome C oxidase subunit II, transmembrane domain superfamily [SSF81464] (3-81)

Foldseek 3Di:
DCPDDPADDDDPDPVVVLVSVLVVVVVVLVVVVVVVVVVVVVVVVPDPDDDPDDDDDVVVVVVVVVVVVVSVVVSVVSVVVD